Protein AF-A0A1E3WD28-F1 (afdb_monomer)

Sequence (83 aa):
MVEADPENAAWRFDLGITHERIGDILKAQGDLSAAMDSYEAKRKIVAKLVETDPGNARWQRDLAFAYDRVANVLVAQATSPRP

Secondary structure (DSSP, 8-state):
-----HHHHHHHHHHHHHHHHHHHHHHHTT-HHHHHHHHHHHHHHHHHHHHH-TT-HHHHHHHHHHHHHHHHHHHHHHHSPP-

Structure (mmCIF, N/CA/C/O backbone):
data_AF-A0A1E3WD28-F1
#
_entry.id   AF-A0A1E3WD28-F1
#
loop_
_atom_site.group_PDB
_atom_site.id
_atom_site.type_symbol
_atom_site.label_atom_id
_atom_site.label_alt_id
_atom_site.label_comp_id
_atom_site.label_asym_id
_atom_site.label_entity_id
_atom_site.label_seq_id
_atom_site.pdbx_PDB_ins_code
_atom_site.Cartn_x
_atom_site.Cartn_y
_atom_site.Cartn_z
_atom_site.occupancy
_atom_site.B_iso_or_equiv
_atom_site.auth_seq_id
_atom_site.auth_comp_id
_atom_site.auth_asym_id
_atom_site.auth_atom_id
_atom_site.pdbx_PDB_model_num
ATOM 1 N N . MET A 1 1 ? 18.566 3.306 -22.658 1.00 40.28 1 MET A N 1
ATOM 2 C CA . MET A 1 1 ? 17.443 2.669 -21.946 1.00 40.28 1 MET A CA 1
ATOM 3 C C . MET A 1 1 ? 18.078 1.802 -20.880 1.00 40.28 1 MET A C 1
ATOM 5 O O . MET A 1 1 ? 18.746 0.845 -21.237 1.00 40.28 1 MET A O 1
ATOM 9 N N . VAL A 1 2 ? 18.057 2.248 -19.624 1.00 46.75 2 VAL A N 1
ATOM 10 C CA . VAL A 1 2 ? 18.619 1.471 -18.512 1.00 46.75 2 VAL A CA 1
ATOM 11 C C . VAL A 1 2 ? 17.550 0.445 -18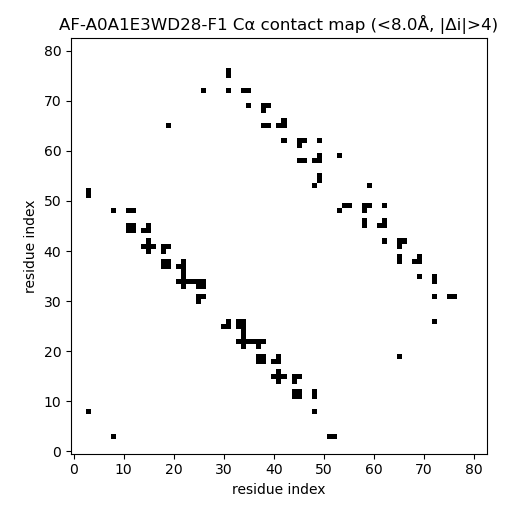.168 1.00 46.75 2 VAL A C 1
ATOM 13 O O . VAL A 1 2 ? 16.489 0.832 -17.688 1.00 46.75 2 VAL A O 1
ATOM 16 N N . GLU A 1 3 ? 17.771 -0.822 -18.510 1.00 52.09 3 GLU A N 1
ATOM 17 C CA . GLU A 1 3 ? 16.937 -1.903 -17.988 1.00 52.09 3 GLU A CA 1
ATOM 18 C C . GLU A 1 3 ? 17.019 -1.833 -16.464 1.00 52.09 3 GLU A C 1
ATOM 20 O O . GLU A 1 3 ? 18.104 -1.908 -15.884 1.00 52.09 3 GLU A O 1
ATOM 25 N N . ALA A 1 4 ? 15.875 -1.600 -15.823 1.00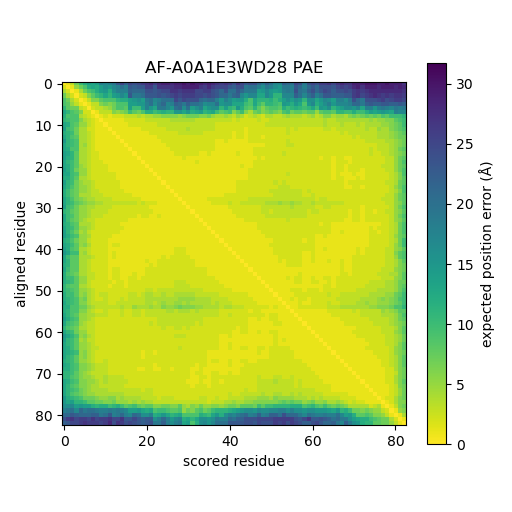 60.78 4 ALA A N 1
ATOM 26 C CA . ALA A 1 4 ? 15.739 -1.785 -14.392 1.00 60.78 4 ALA A CA 1
ATOM 27 C C . ALA A 1 4 ? 16.288 -3.172 -14.061 1.00 60.78 4 ALA A C 1
ATOM 29 O O . ALA A 1 4 ? 15.863 -4.132 -14.697 1.00 60.78 4 ALA A O 1
ATOM 30 N N . ASP A 1 5 ? 17.212 -3.273 -13.104 1.00 64.75 5 ASP A N 1
ATOM 31 C CA . ASP A 1 5 ? 17.697 -4.567 -12.628 1.00 64.75 5 ASP A CA 1
ATOM 32 C C . ASP A 1 5 ? 16.476 -5.436 -12.248 1.00 64.75 5 ASP A C 1
ATOM 34 O O . ASP A 1 5 ? 15.788 -5.119 -11.263 1.00 64.75 5 ASP A O 1
ATOM 38 N N . PRO A 1 6 ? 16.143 -6.474 -13.042 1.00 64.25 6 PRO A N 1
ATOM 39 C CA . PRO A 1 6 ? 14.889 -7.203 -12.887 1.00 64.25 6 PRO A CA 1
ATOM 40 C C . PRO A 1 6 ? 14.829 -7.936 -11.549 1.00 64.25 6 PRO A C 1
ATOM 42 O O . PRO A 1 6 ? 13.752 -8.076 -10.966 1.00 64.25 6 PRO A O 1
ATOM 45 N N . GLU A 1 7 ? 15.990 -8.355 -11.040 1.00 70.94 7 GLU A N 1
ATOM 46 C CA . GLU A 1 7 ? 16.120 -9.019 -9.748 1.00 70.94 7 GLU A CA 1
ATOM 47 C C . GLU A 1 7 ? 15.768 -8.040 -8.622 1.00 70.94 7 GLU A C 1
ATOM 49 O O . GLU A 1 7 ? 15.036 -8.385 -7.694 1.00 70.94 7 GLU A O 1
ATOM 54 N N . ASN A 1 8 ? 16.173 -6.773 -8.768 1.00 78.56 8 ASN A N 1
ATOM 55 C CA . ASN A 1 8 ? 15.869 -5.709 -7.817 1.00 78.56 8 ASN A 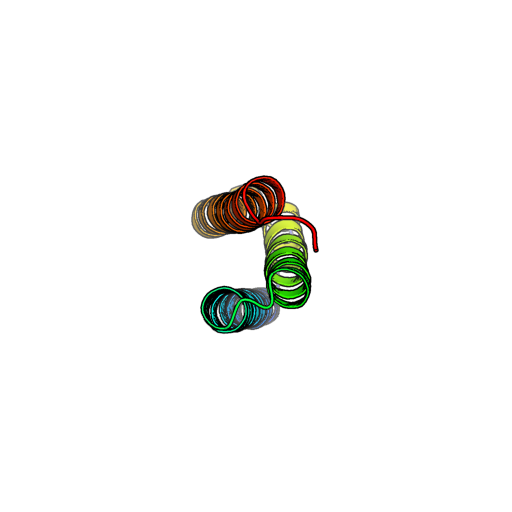CA 1
ATOM 56 C C . ASN A 1 8 ? 14.385 -5.309 -7.816 1.00 78.56 8 ASN A C 1
ATOM 58 O O . ASN A 1 8 ? 13.791 -5.023 -6.774 1.00 78.56 8 ASN A O 1
ATOM 62 N N . ALA A 1 9 ? 13.764 -5.292 -8.993 1.00 87.25 9 ALA A N 1
ATOM 63 C CA . ALA A 1 9 ? 12.358 -4.941 -9.130 1.00 87.25 9 ALA A CA 1
ATOM 64 C C . ALA A 1 9 ? 11.419 -6.038 -8.600 1.00 87.25 9 ALA A C 1
ATOM 66 O O . ALA A 1 9 ? 10.386 -5.721 -8.004 1.00 87.25 9 ALA A O 1
ATOM 67 N N . ALA A 1 10 ? 11.785 -7.312 -8.773 1.00 88.94 10 ALA A N 1
ATOM 68 C CA . ALA A 1 10 ? 10.982 -8.448 -8.331 1.00 88.94 10 ALA A CA 1
ATOM 69 C C . ALA A 1 10 ? 10.825 -8.494 -6.802 1.00 88.94 10 ALA A C 1
ATOM 71 O O . ALA A 1 10 ? 9.696 -8.490 -6.311 1.00 88.94 10 ALA A O 1
ATOM 72 N N . TRP A 1 11 ? 11.921 -8.439 -6.034 1.00 90.88 11 TRP A N 1
ATOM 73 C CA . TRP A 1 11 ? 11.816 -8.498 -4.567 1.00 90.88 11 TRP A CA 1
ATOM 74 C C . TRP A 1 11 ? 11.125 -7.263 -3.982 1.00 90.88 11 TRP A C 1
ATOM 76 O O . TRP A 1 11 ? 10.408 -7.368 -2.987 1.00 90.88 11 TRP A O 1
ATOM 86 N N . ARG A 1 12 ? 11.298 -6.086 -4.602 1.00 92.50 12 ARG A N 1
ATOM 87 C CA . ARG A 1 12 ? 10.564 -4.873 -4.214 1.00 92.50 12 ARG A CA 1
ATOM 88 C C . ARG A 1 12 ? 9.073 -5.072 -4.421 1.00 92.50 12 ARG A C 1
ATOM 90 O O . ARG A 1 12 ? 8.294 -4.756 -3.530 1.00 92.50 12 ARG A O 1
ATOM 9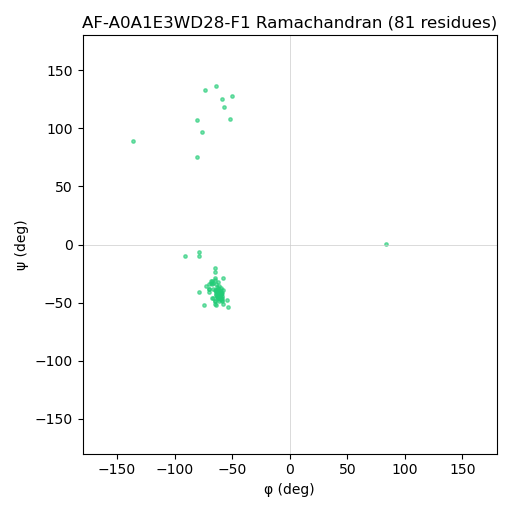7 N N . PHE A 1 13 ? 8.677 -5.623 -5.564 1.00 92.88 13 PHE A N 1
ATOM 98 C CA . PHE A 1 13 ? 7.276 -5.920 -5.833 1.00 92.88 13 PHE A CA 1
ATOM 99 C C . PHE A 1 13 ? 6.705 -6.896 -4.792 1.00 92.88 13 PHE A C 1
ATOM 101 O O . PHE A 1 13 ? 5.669 -6.610 -4.193 1.00 92.88 13 PHE A O 1
ATOM 108 N N . ASP A 1 14 ? 7.415 -7.985 -4.492 1.00 95.06 14 ASP A N 1
ATOM 109 C CA . ASP A 1 14 ? 6.989 -8.969 -3.488 1.00 95.06 14 ASP A CA 1
ATOM 110 C C . ASP A 1 14 ? 6.909 -8.381 -2.067 1.00 95.06 14 ASP A C 1
ATOM 112 O O . ASP A 1 14 ? 5.984 -8.688 -1.304 1.00 95.06 14 ASP A O 1
ATOM 116 N N . LEU A 1 15 ? 7.821 -7.470 -1.714 1.00 95.88 15 LEU A N 1
ATOM 117 C CA . LEU A 1 15 ? 7.751 -6.705 -0.468 1.00 95.88 15 LEU A CA 1
ATOM 118 C C . LEU A 1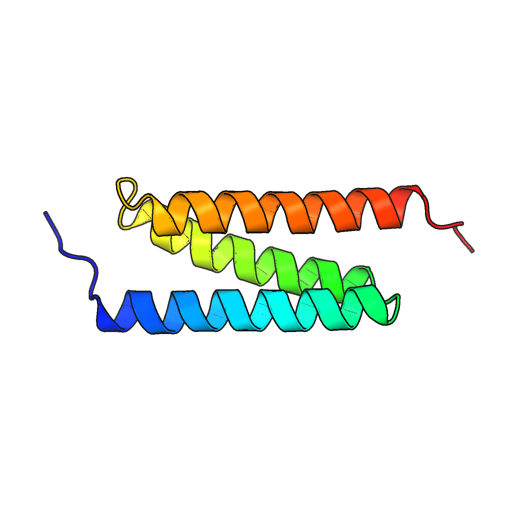 15 ? 6.494 -5.819 -0.426 1.00 95.88 15 LEU A C 1
ATOM 120 O O . LEU A 1 15 ? 5.812 -5.762 0.597 1.00 95.88 15 LEU A O 1
ATOM 124 N N . GLY A 1 16 ? 6.140 -5.181 -1.545 1.00 96.31 16 GLY A N 1
ATOM 125 C CA . GLY A 1 16 ? 4.894 -4.424 -1.687 1.00 96.31 16 GLY A CA 1
ATOM 126 C C . GLY A 1 16 ? 3.648 -5.288 -1.457 1.00 96.31 16 GLY A C 1
ATOM 127 O O . GLY A 1 16 ? 2.765 -4.903 -0.689 1.00 96.31 16 GLY A O 1
ATOM 128 N N . ILE A 1 17 ? 3.599 -6.485 -2.049 1.00 96.88 17 ILE A N 1
ATOM 129 C CA . I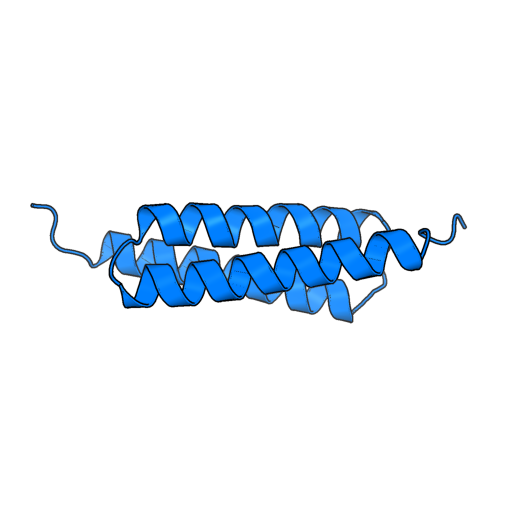LE A 1 17 ? 2.506 -7.453 -1.839 1.00 96.88 17 ILE A CA 1
ATOM 130 C C . ILE A 1 17 ? 2.431 -7.907 -0.377 1.00 96.88 17 ILE A C 1
ATOM 132 O O . ILE A 1 17 ? 1.342 -8.073 0.176 1.00 96.88 17 ILE A O 1
ATOM 136 N N . THR A 1 18 ? 3.577 -8.084 0.277 1.00 98.06 18 THR A N 1
ATOM 137 C CA . THR A 1 18 ? 3.630 -8.449 1.698 1.00 98.06 18 THR A CA 1
ATOM 138 C C . THR A 1 18 ? 3.013 -7.357 2.571 1.00 98.06 18 THR A C 1
ATOM 140 O O . THR A 1 18 ? 2.178 -7.655 3.425 1.00 98.06 18 THR A O 1
ATOM 143 N N . HIS A 1 19 ? 3.345 -6.091 2.310 1.00 98.38 19 HIS A N 1
ATOM 144 C CA . HIS A 1 19 ? 2.723 -4.957 2.989 1.00 98.38 19 HIS A CA 1
ATOM 145 C C . HIS A 1 19 ? 1.211 -4.866 2.741 1.00 98.38 19 HIS A C 1
ATOM 147 O O . HIS A 1 19 ? 0.478 -4.538 3.671 1.00 98.38 19 HIS A O 1
ATOM 153 N N . GLU A 1 20 ? 0.720 -5.209 1.543 1.00 98.00 20 GLU A N 1
ATOM 154 C CA . GLU A 1 20 ? -0.729 -5.291 1.300 1.00 98.00 20 GLU A CA 1
ATOM 155 C C . GLU A 1 20 ? -1.402 -6.279 2.250 1.00 98.00 20 GLU A C 1
ATOM 157 O O . GLU A 1 20 ? -2.359 -5.928 2.932 1.00 98.00 20 GLU A O 1
ATOM 162 N N . ARG A 1 21 ? -0.869 -7.504 2.326 1.00 98.31 21 ARG A N 1
ATOM 163 C CA . ARG A 1 21 ? -1.443 -8.578 3.145 1.00 98.31 21 ARG A CA 1
ATOM 164 C C . ARG A 1 21 ? -1.443 -8.221 4.627 1.00 98.31 21 ARG A C 1
ATOM 166 O O . ARG A 1 21 ? -2.411 -8.509 5.323 1.00 98.31 21 ARG A O 1
ATOM 173 N N . ILE A 1 22 ? -0.375 -7.580 5.103 1.00 98.56 22 ILE A N 1
ATOM 174 C CA . ILE A 1 22 ? -0.300 -7.069 6.476 1.00 98.56 22 ILE A CA 1
ATOM 175 C C . ILE A 1 22 ? -1.384 -6.004 6.698 1.00 98.56 22 ILE A C 1
ATOM 177 O O . ILE A 1 22 ? -2.115 -6.079 7.683 1.00 98.56 22 ILE A O 1
ATOM 181 N N . GLY A 1 23 ? -1.545 -5.064 5.762 1.00 98.12 23 GLY A N 1
ATOM 182 C CA . GLY A 1 23 ? -2.596 -4.047 5.822 1.00 98.12 23 GLY A CA 1
ATOM 183 C C . GLY A 1 23 ? -4.011 -4.634 5.820 1.00 98.12 23 GLY A C 1
ATOM 184 O O . GLY A 1 23 ? -4.866 -4.163 6.571 1.00 98.12 23 GLY A O 1
ATOM 185 N N . ASP A 1 24 ? -4.262 -5.679 5.027 1.00 98.06 24 ASP A N 1
ATOM 186 C CA . ASP A 1 24 ? -5.552 -6.379 4.984 1.00 98.06 24 ASP A CA 1
ATOM 187 C C . ASP A 1 24 ? -5.867 -7.035 6.338 1.00 98.06 24 ASP A C 1
ATOM 189 O O . ASP A 1 24 ? -6.981 -6.899 6.852 1.00 98.06 24 ASP A O 1
ATOM 193 N N . ILE A 1 25 ? -4.875 -7.691 6.950 1.00 98.38 25 ILE A N 1
ATOM 194 C CA . ILE A 1 25 ? -5.003 -8.329 8.268 1.00 98.38 25 ILE A CA 1
ATOM 195 C C . ILE A 1 25 ? -5.260 -7.284 9.362 1.00 98.38 25 ILE A C 1
ATOM 197 O O . ILE A 1 25 ? -6.194 -7.443 10.146 1.00 98.38 25 ILE A O 1
ATOM 201 N N . LEU A 1 26 ? -4.479 -6.202 9.404 1.00 98.31 26 LEU A N 1
ATOM 202 C CA . LEU A 1 26 ? -4.620 -5.142 10.412 1.00 98.31 26 LEU A CA 1
ATOM 203 C C . LEU A 1 26 ? -5.963 -4.419 10.290 1.00 98.31 26 LEU A C 1
ATOM 205 O O . LEU A 1 26 ? -6.638 -4.173 11.289 1.00 98.31 26 LEU A O 1
ATOM 209 N N . LYS A 1 27 ? -6.413 -4.166 9.055 1.00 96.31 27 LYS A N 1
ATOM 210 C CA . LYS A 1 27 ? -7.743 -3.611 8.794 1.00 96.31 27 LYS A CA 1
ATOM 211 C C . LYS A 1 27 ? -8.837 -4.542 9.319 1.00 96.31 27 LYS A C 1
ATOM 213 O O . LYS A 1 27 ? -9.778 -4.064 9.945 1.00 96.31 27 LYS A O 1
ATOM 218 N N . ALA A 1 28 ? -8.719 -5.851 9.090 1.00 95.69 28 ALA A N 1
ATOM 219 C CA . ALA A 1 28 ? -9.671 -6.835 9.608 1.00 95.69 28 ALA A CA 1
ATOM 220 C C . ALA A 1 28 ? -9.671 -6.913 11.147 1.00 95.69 28 ALA A C 1
ATOM 222 O O . ALA A 1 28 ? -10.708 -7.196 11.742 1.00 95.69 28 ALA A O 1
ATOM 223 N N . GLN A 1 29 ? -8.540 -6.617 11.792 1.00 96.69 29 GLN A N 1
ATOM 224 C CA . GLN A 1 29 ? -8.419 -6.500 13.250 1.00 96.69 29 GLN A CA 1
ATOM 225 C C . GLN A 1 29 ? -8.948 -5.165 13.805 1.00 96.69 29 GLN A C 1
ATOM 227 O O . GLN A 1 29 ? -9.026 -5.000 15.020 1.00 96.69 29 GLN A O 1
ATOM 232 N N . GLY A 1 30 ? -9.322 -4.218 12.939 1.00 95.19 30 GLY A N 1
ATOM 233 C CA . GLY A 1 30 ? -9.784 -2.885 13.328 1.00 95.19 30 GLY A CA 1
ATOM 234 C C . GLY A 1 30 ? -8.660 -1.882 13.600 1.00 95.19 30 GLY A C 1
ATOM 235 O O . GLY A 1 30 ? -8.951 -0.719 13.881 1.00 95.19 30 GLY A O 1
ATOM 236 N N . ASP A 1 31 ? -7.392 -2.278 13.461 1.00 97.00 31 ASP A N 1
ATOM 237 C CA . ASP A 1 31 ? -6.253 -1.365 13.565 1.00 97.00 31 ASP A CA 1
ATOM 238 C C . ASP A 1 31 ? -6.065 -0.600 12.249 1.00 97.00 31 ASP A C 1
ATOM 240 O O . ASP A 1 31 ? -5.194 -0.878 11.418 1.00 97.00 31 ASP A O 1
ATOM 244 N N . LEU A 1 32 ? -6.947 0.379 12.038 1.00 95.88 32 LEU A N 1
ATOM 245 C CA . LEU A 1 32 ? -6.947 1.209 10.837 1.00 95.88 32 LEU A CA 1
ATOM 246 C C . LEU A 1 32 ? -5.688 2.081 10.722 1.00 95.88 32 LEU A C 1
ATOM 248 O O . LEU A 1 32 ? -5.351 2.489 9.612 1.00 95.88 32 LEU A O 1
ATOM 252 N N . SER A 1 33 ? -4.997 2.382 11.828 1.00 96.38 33 SER A N 1
ATOM 253 C CA . SER A 1 33 ? -3.757 3.167 11.790 1.00 96.38 33 SER A CA 1
ATOM 254 C C . SER A 1 33 ? -2.609 2.320 11.252 1.00 96.38 33 SER A C 1
ATOM 256 O O . SER A 1 33 ? -1.973 2.701 10.271 1.00 96.38 33 SER A O 1
ATOM 258 N N . ALA A 1 34 ? -2.394 1.131 11.816 1.00 97.44 34 ALA A N 1
ATOM 259 C CA . ALA A 1 34 ? -1.337 0.239 11.352 1.00 97.44 34 ALA A CA 1
ATOM 260 C C . ALA A 1 34 ? -1.620 -0.304 9.935 1.00 97.44 34 ALA A C 1
ATOM 262 O O . ALA A 1 34 ? -0.698 -0.515 9.136 1.00 97.44 34 ALA A O 1
ATOM 263 N N . ALA A 1 35 ? -2.899 -0.483 9.577 1.00 98.06 35 ALA A N 1
ATOM 264 C CA . ALA A 1 35 ? -3.293 -0.800 8.207 1.00 98.06 35 ALA A CA 1
ATOM 265 C C . ALA A 1 35 ? -2.897 0.313 7.223 1.00 98.06 35 ALA A C 1
ATOM 267 O O . ALA A 1 35 ? -2.355 0.018 6.156 1.00 98.06 35 ALA A O 1
ATOM 268 N N . MET A 1 36 ? -3.124 1.582 7.589 1.00 98.00 36 MET A N 1
ATOM 269 C CA . MET A 1 36 ? -2.728 2.735 6.774 1.00 98.00 36 MET A CA 1
ATOM 270 C C . MET A 1 36 ? -1.221 2.746 6.514 1.00 98.00 36 MET A C 1
ATOM 272 O O . MET A 1 36 ? -0.804 2.848 5.360 1.00 98.00 36 MET A O 1
ATOM 276 N N . ASP A 1 37 ? -0.412 2.570 7.560 1.00 98.31 37 ASP A N 1
ATOM 277 C CA . ASP A 1 37 ? 1.050 2.552 7.440 1.00 98.31 37 ASP A CA 1
ATOM 278 C C . ASP A 1 37 ? 1.532 1.458 6.476 1.00 98.31 37 ASP A C 1
ATOM 280 O O . ASP A 1 37 ? 2.428 1.679 5.655 1.00 98.31 37 ASP A O 1
ATOM 284 N N . SER A 1 38 ? 0.886 0.291 6.518 1.00 98.56 38 SER A N 1
ATOM 285 C CA . SER A 1 38 ? 1.195 -0.833 5.633 1.00 98.56 38 SER A CA 1
ATOM 286 C C . SER A 1 38 ? 0.836 -0.538 4.172 1.00 98.56 38 SER A C 1
ATOM 288 O O . SER A 1 38 ? 1.661 -0.743 3.278 1.00 98.56 38 SER A O 1
ATOM 290 N N . TYR A 1 39 ? -0.351 0.008 3.894 1.00 98.31 39 TYR A N 1
ATOM 291 C CA . TYR A 1 39 ? -0.721 0.374 2.521 1.00 98.31 39 TYR A CA 1
ATOM 292 C C . TYR A 1 39 ? 0.117 1.531 1.968 1.00 98.31 39 TYR A C 1
ATOM 294 O O . TYR A 1 39 ? 0.463 1.531 0.785 1.00 98.31 39 TYR A O 1
ATOM 302 N N . GLU A 1 40 ? 0.511 2.486 2.809 1.00 98.38 40 GLU A N 1
ATOM 303 C CA . GLU A 1 40 ? 1.434 3.559 2.436 1.00 98.38 40 GLU A CA 1
ATOM 304 C C . GLU A 1 40 ? 2.833 3.030 2.098 1.00 98.38 40 GLU A C 1
ATOM 306 O O . GLU A 1 40 ? 3.454 3.480 1.129 1.00 98.38 40 GLU A O 1
ATOM 311 N N . ALA A 1 41 ? 3.322 2.031 2.839 1.00 98.19 41 ALA A N 1
ATOM 312 C CA . ALA A 1 41 ? 4.566 1.343 2.512 1.00 98.19 41 ALA A CA 1
ATOM 313 C C . ALA A 1 41 ? 4.479 0.643 1.145 1.00 98.19 41 ALA A C 1
ATOM 315 O O . ALA A 1 41 ? 5.355 0.864 0.301 1.00 98.19 41 ALA A O 1
ATOM 316 N N . LYS A 1 42 ? 3.393 -0.104 0.874 1.00 97.81 42 LYS A N 1
ATOM 317 C CA . LYS A 1 42 ? 3.126 -0.669 -0.462 1.00 97.81 42 LYS A CA 1
ATOM 318 C C . LYS A 1 42 ? 3.171 0.426 -1.528 1.00 97.81 42 LYS A C 1
ATOM 320 O O . LYS A 1 42 ? 3.922 0.311 -2.496 1.00 97.81 42 LYS A O 1
ATOM 325 N N . ARG A 1 43 ? 2.395 1.500 -1.351 1.00 98.12 43 ARG A N 1
ATOM 326 C CA . ARG A 1 43 ? 2.280 2.592 -2.328 1.00 98.12 43 ARG A CA 1
ATOM 327 C C . ARG A 1 43 ? 3.644 3.176 -2.682 1.00 98.12 43 ARG A C 1
ATOM 329 O O . ARG A 1 43 ? 3.953 3.319 -3.859 1.00 98.12 43 ARG A O 1
ATOM 336 N N . LYS A 1 44 ? 4.476 3.470 -1.679 1.00 97.56 44 LYS A N 1
ATOM 337 C CA . LYS A 1 44 ? 5.825 4.026 -1.878 1.00 97.56 44 LYS A CA 1
ATOM 338 C C . LYS A 1 44 ? 6.738 3.087 -2.662 1.00 97.56 44 LYS A C 1
ATOM 340 O O . LYS A 1 44 ? 7.509 3.550 -3.497 1.00 97.56 44 LYS A O 1
ATOM 345 N N . ILE A 1 45 ? 6.671 1.786 -2.392 1.00 95.94 45 ILE A N 1
ATOM 346 C CA . ILE A 1 45 ? 7.465 0.782 -3.106 1.00 95.94 45 ILE A CA 1
ATOM 347 C C . ILE A 1 45 ? 7.046 0.723 -4.576 1.00 95.94 45 ILE A C 1
ATOM 349 O O . ILE A 1 45 ? 7.890 0.840 -5.463 1.00 95.94 45 ILE A O 1
ATOM 353 N N . VAL A 1 46 ? 5.747 0.586 -4.835 1.00 96.38 46 VAL A N 1
ATOM 354 C CA . VAL A 1 46 ? 5.226 0.410 -6.195 1.00 96.38 46 VAL A CA 1
ATOM 355 C C . VAL A 1 46 ? 5.356 1.697 -7.011 1.00 96.38 46 VAL A C 1
ATOM 357 O O . VAL A 1 46 ? 5.669 1.633 -8.195 1.00 96.38 46 VAL A O 1
ATOM 360 N N . ALA A 1 47 ? 5.224 2.871 -6.384 1.00 96.50 47 ALA A N 1
ATOM 361 C CA . ALA A 1 47 ? 5.482 4.156 -7.035 1.00 96.50 47 ALA A CA 1
ATOM 362 C C . ALA A 1 47 ? 6.920 4.248 -7.572 1.00 96.50 47 ALA A C 1
ATOM 364 O O . ALA A 1 47 ? 7.110 4.613 -8.727 1.00 96.50 47 ALA A O 1
ATOM 365 N N . LYS A 1 48 ? 7.922 3.817 -6.793 1.00 95.50 48 LYS A N 1
ATOM 366 C CA . LYS A 1 48 ? 9.324 3.770 -7.253 1.00 95.50 48 LYS A CA 1
ATOM 367 C C . LYS A 1 48 ? 9.541 2.795 -8.409 1.00 95.50 48 LYS A C 1
ATOM 369 O O . LYS A 1 48 ? 10.389 3.035 -9.266 1.00 95.50 48 LYS A O 1
ATOM 374 N N . LEU A 1 49 ? 8.801 1.684 -8.436 1.00 93.88 49 LEU A N 1
ATOM 375 C CA . LEU A 1 49 ? 8.824 0.770 -9.578 1.00 93.88 49 LEU A CA 1
ATOM 376 C C . LEU A 1 49 ? 8.258 1.465 -10.824 1.00 93.88 49 LEU A C 1
ATOM 378 O O . LEU A 1 49 ? 8.933 1.497 -11.847 1.00 93.88 49 LEU A O 1
ATOM 382 N N . VAL A 1 50 ? 7.094 2.116 -10.721 1.00 95.00 50 VAL A N 1
ATOM 383 C CA . VAL A 1 50 ? 6.499 2.892 -11.827 1.00 95.00 50 VAL A CA 1
ATOM 384 C C . VAL A 1 50 ? 7.417 4.023 -12.303 1.00 95.00 50 VAL A C 1
ATOM 386 O O . VAL A 1 50 ? 7.506 4.255 -13.500 1.00 95.00 50 VAL A O 1
ATOM 389 N N . GLU A 1 51 ? 8.138 4.704 -11.411 1.00 93.44 51 GLU A N 1
ATOM 390 C CA . GLU A 1 51 ? 9.145 5.707 -11.799 1.00 93.44 51 GLU A CA 1
ATOM 391 C C . GLU A 1 51 ? 10.298 5.098 -12.614 1.00 93.44 51 GLU A C 1
ATOM 393 O O . GLU A 1 51 ? 10.853 5.760 -13.489 1.00 93.44 51 GLU A O 1
ATOM 398 N N . THR A 1 52 ? 10.652 3.840 -12.336 1.00 91.44 52 THR A N 1
ATOM 399 C CA . THR A 1 52 ? 11.746 3.134 -13.016 1.00 91.44 52 THR A CA 1
ATOM 400 C C . THR A 1 52 ? 11.320 2.610 -14.391 1.00 91.44 52 THR A C 1
ATOM 402 O O . THR A 1 52 ? 12.087 2.711 -15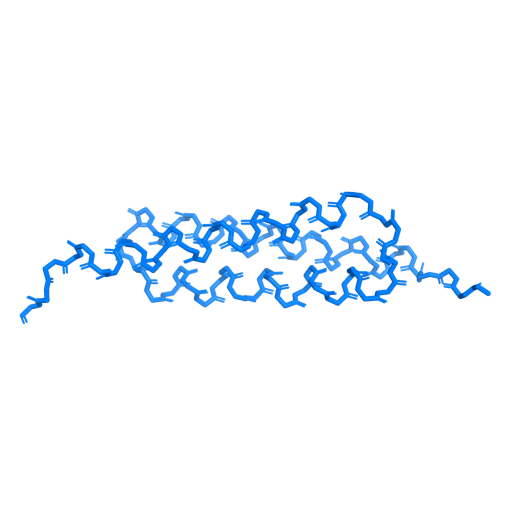.346 1.00 91.44 52 THR A O 1
ATOM 405 N N . ASP A 1 53 ? 10.102 2.077 -14.513 1.00 90.75 53 ASP A N 1
ATOM 406 C CA . ASP A 1 53 ? 9.498 1.694 -15.796 1.00 90.75 53 ASP A CA 1
ATOM 407 C C . ASP A 1 53 ? 8.031 2.155 -15.857 1.00 90.75 53 ASP A C 1
ATOM 409 O O . ASP A 1 53 ? 7.110 1.407 -15.497 1.00 90.75 53 ASP A O 1
ATOM 413 N N . PRO A 1 54 ? 7.787 3.388 -16.341 1.00 92.19 54 PRO A N 1
ATOM 414 C CA . PRO A 1 54 ? 6.438 3.925 -16.471 1.00 92.19 54 PRO A CA 1
ATOM 415 C C . PRO A 1 54 ? 5.576 3.160 -17.477 1.00 92.19 54 PRO A C 1
ATOM 417 O O . PRO A 1 54 ? 4.353 3.263 -17.413 1.00 92.19 54 PRO A O 1
ATOM 420 N N . GLY A 1 55 ? 6.181 2.409 -18.405 1.00 94.00 55 GLY A N 1
ATOM 421 C CA . GLY A 1 55 ? 5.474 1.603 -19.403 1.00 94.00 5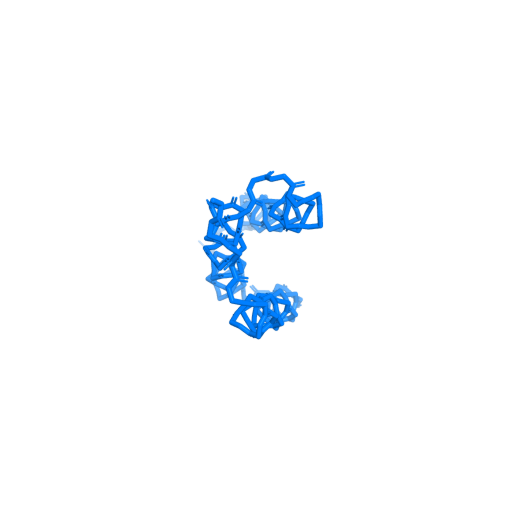5 GLY A CA 1
ATOM 422 C C . GLY A 1 55 ? 4.950 0.277 -18.851 1.00 94.00 55 GLY A C 1
ATOM 423 O O . GLY A 1 55 ? 4.153 -0.398 -19.508 1.00 94.00 55 GLY A O 1
ATOM 424 N N . ASN A 1 56 ? 5.353 -0.100 -17.636 1.00 94.06 56 ASN A N 1
ATOM 425 C CA . ASN A 1 56 ? 4.967 -1.362 -17.035 1.00 94.06 56 ASN A CA 1
ATOM 426 C C . ASN A 1 56 ? 3.520 -1.335 -16.517 1.00 94.06 56 ASN A C 1
ATOM 428 O O . ASN A 1 56 ? 3.233 -0.926 -15.388 1.00 94.06 56 ASN A O 1
ATOM 432 N N . ALA A 1 57 ? 2.593 -1.849 -17.328 1.00 95.00 57 ALA A N 1
ATOM 433 C CA . ALA A 1 57 ? 1.172 -1.918 -16.984 1.00 95.00 57 ALA A CA 1
ATOM 434 C C . ALA A 1 57 ? 0.889 -2.701 -15.686 1.00 95.00 57 ALA A C 1
ATOM 436 O O . ALA A 1 57 ? -0.082 -2.405 -14.985 1.00 95.00 57 ALA A O 1
ATOM 437 N N . ARG A 1 58 ?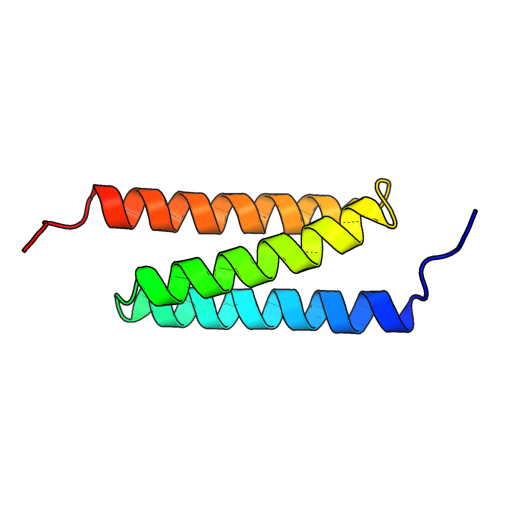 1.733 -3.683 -15.328 1.00 94.06 58 ARG A N 1
ATOM 438 C CA . ARG A 1 58 ? 1.584 -4.435 -14.073 1.00 94.06 58 ARG A CA 1
ATOM 439 C C . ARG A 1 58 ? 1.834 -3.531 -12.870 1.00 94.06 58 ARG A C 1
ATOM 441 O O . ARG A 1 58 ? 1.046 -3.559 -11.928 1.00 94.06 58 ARG A O 1
ATOM 448 N N . TRP A 1 59 ? 2.892 -2.726 -12.905 1.00 94.56 59 TRP A N 1
ATOM 449 C CA . TRP A 1 59 ? 3.221 -1.804 -11.815 1.00 94.56 59 TRP A CA 1
ATOM 450 C C . TRP A 1 59 ? 2.224 -0.655 -11.723 1.00 94.56 59 TRP A C 1
ATOM 452 O O . TRP A 1 59 ? 1.800 -0.313 -10.623 1.00 94.56 59 TRP A O 1
ATOM 462 N N . GLN A 1 60 ? 1.762 -0.128 -12.859 1.00 97.06 60 GLN A N 1
ATOM 463 C CA . GLN A 1 60 ? 0.696 0.876 -12.860 1.00 97.06 60 GLN A CA 1
ATOM 464 C C . GLN A 1 60 ? -0.595 0.352 -12.219 1.00 97.06 60 GLN A C 1
ATOM 466 O O . GLN A 1 60 ? -1.194 1.027 -11.381 1.00 97.06 60 GLN A O 1
ATOM 471 N N . ARG A 1 61 ? -1.013 -0.871 -12.574 1.00 97.06 61 ARG A N 1
ATOM 472 C CA . ARG A 1 61 ? -2.197 -1.505 -11.982 1.00 97.06 61 ARG A CA 1
ATOM 473 C C . ARG A 1 61 ? -2.029 -1.703 -10.478 1.00 97.06 61 ARG A C 1
ATOM 475 O O . ARG A 1 61 ? -2.958 -1.436 -9.722 1.00 97.06 61 ARG A O 1
ATOM 482 N N . ASP A 1 62 ? -0.862 -2.163 -10.042 1.00 96.50 62 ASP A N 1
ATOM 483 C CA . ASP A 1 62 ? -0.616 -2.396 -8.620 1.00 96.50 62 ASP A CA 1
ATOM 484 C C . ASP A 1 62 ? -0.553 -1.088 -7.810 1.00 96.50 62 ASP A C 1
ATOM 486 O O . ASP A 1 62 ? -1.056 -1.032 -6.685 1.00 96.50 62 ASP A O 1
ATOM 490 N N . LEU A 1 63 ? -0.049 -0.004 -8.412 1.00 97.31 63 LEU A N 1
ATOM 491 C CA . LEU A 1 63 ? -0.091 1.335 -7.824 1.00 97.31 63 LEU A CA 1
ATOM 492 C C . LEU A 1 63 ? -1.535 1.826 -7.661 1.00 97.31 63 LEU A C 1
ATOM 494 O O . LEU A 1 63 ? -1.884 2.354 -6.605 1.00 97.31 63 LEU A O 1
ATOM 498 N N . ALA A 1 64 ? -2.392 1.610 -8.665 1.00 97.75 64 ALA A N 1
ATOM 499 C CA . ALA A 1 64 ? -3.814 1.941 -8.573 1.00 97.75 64 ALA A CA 1
ATOM 500 C C . ALA A 1 64 ? -4.503 1.189 -7.421 1.00 97.75 64 ALA A C 1
ATOM 502 O O . ALA A 1 64 ? -5.246 1.796 -6.651 1.00 97.75 64 ALA A O 1
ATOM 503 N N . PHE A 1 65 ? -4.198 -0.101 -7.234 1.00 97.06 65 PHE A N 1
ATOM 504 C CA . PHE A 1 65 ? -4.700 -0.849 -6.079 1.00 97.06 65 PHE A CA 1
ATOM 505 C C . PHE A 1 65 ? -4.166 -0.314 -4.751 1.00 97.06 65 PHE A C 1
ATOM 507 O O . PHE A 1 65 ? -4.921 -0.237 -3.788 1.00 97.06 65 PHE A O 1
ATOM 514 N N . ALA A 1 66 ? -2.896 0.092 -4.675 1.00 97.38 66 ALA A N 1
ATOM 515 C CA . ALA A 1 66 ? -2.358 0.698 -3.458 1.00 97.38 66 ALA A CA 1
ATOM 516 C C . ALA A 1 66 ? -3.122 1.981 -3.072 1.00 97.38 66 ALA A C 1
ATOM 518 O O . ALA A 1 66 ? -3.459 2.163 -1.902 1.00 97.38 66 ALA A O 1
ATOM 519 N N . TYR A 1 67 ? -3.462 2.833 -4.047 1.00 98.31 67 TYR A N 1
ATOM 520 C CA . TYR A 1 67 ? -4.311 4.006 -3.810 1.00 98.31 67 TYR A CA 1
ATOM 521 C C . TYR A 1 67 ? -5.727 3.636 -3.357 1.00 98.31 67 TYR A C 1
ATOM 523 O O . TYR A 1 67 ? -6.230 4.240 -2.411 1.00 98.31 67 TYR A O 1
ATOM 531 N N . ASP A 1 68 ? -6.353 2.636 -3.982 1.00 98.12 68 ASP A N 1
ATOM 532 C CA . ASP A 1 68 ? -7.683 2.158 -3.585 1.00 98.12 68 ASP A CA 1
ATOM 533 C C . ASP A 1 68 ? -7.700 1.648 -2.134 1.00 98.12 68 ASP A C 1
ATOM 535 O O . ASP A 1 68 ? -8.590 1.985 -1.353 1.00 98.12 68 ASP A O 1
ATOM 539 N N . ARG A 1 69 ? -6.679 0.894 -1.713 1.00 97.25 69 ARG A N 1
ATOM 540 C CA . ARG A 1 69 ? -6.561 0.418 -0.325 1.00 97.25 69 ARG A CA 1
ATOM 541 C C . ARG A 1 69 ? -6.429 1.565 0.676 1.00 97.25 69 ARG A C 1
ATOM 543 O O . ARG A 1 69 ? -7.133 1.562 1.686 1.00 97.25 69 ARG A O 1
ATOM 550 N N . VAL A 1 70 ? -5.591 2.561 0.379 1.00 97.69 70 VAL A N 1
ATOM 551 C CA . VAL A 1 70 ? -5.462 3.779 1.201 1.00 97.69 70 VAL A CA 1
ATOM 552 C C . VAL A 1 70 ? -6.805 4.506 1.299 1.00 97.69 70 VAL A C 1
ATOM 554 O O . VAL A 1 70 ? -7.250 4.832 2.399 1.00 97.69 70 VAL A O 1
ATOM 557 N N . ALA A 1 71 ? -7.497 4.700 0.173 1.00 97.31 71 ALA A N 1
ATOM 558 C CA . ALA A 1 71 ? -8.810 5.342 0.150 1.00 97.31 71 ALA A CA 1
ATOM 559 C C . ALA A 1 71 ? -9.839 4.576 0.998 1.00 97.31 71 ALA A C 1
ATOM 561 O O . ALA A 1 71 ? -10.563 5.179 1.787 1.00 97.31 71 ALA A O 1
ATOM 562 N N . ASN A 1 72 ? -9.856 3.244 0.908 1.00 96.25 72 ASN A N 1
ATOM 563 C CA . ASN A 1 72 ? -10.729 2.398 1.719 1.00 96.25 72 ASN A CA 1
ATOM 564 C C . ASN A 1 72 ? -10.483 2.562 3.228 1.00 96.25 72 ASN A C 1
ATOM 566 O O . ASN A 1 72 ? -11.441 2.560 4.003 1.00 96.25 72 ASN A O 1
ATOM 570 N N . VAL A 1 73 ? -9.226 2.702 3.666 1.00 95.81 73 VAL A N 1
ATOM 571 C CA . VAL A 1 73 ? -8.923 2.957 5.085 1.00 95.81 73 VAL A CA 1
ATOM 572 C C . VAL A 1 73 ? -9.357 4.359 5.500 1.00 95.81 73 VAL A C 1
ATOM 574 O O . VAL A 1 73 ? -9.943 4.502 6.569 1.00 95.81 73 VAL A O 1
ATOM 577 N N . LEU A 1 74 ? -9.149 5.376 4.659 1.00 95.19 74 LEU A N 1
ATOM 578 C CA . LEU A 1 74 ? -9.619 6.739 4.939 1.00 95.19 74 LEU A CA 1
ATOM 579 C C . LEU A 1 74 ? -11.141 6.794 5.108 1.00 95.19 74 LEU A C 1
ATOM 581 O O . LEU A 1 74 ? -11.633 7.430 6.039 1.00 95.19 74 LEU A O 1
ATOM 585 N N . VAL A 1 75 ? -11.889 6.090 4.252 1.00 95.62 75 VAL A N 1
ATOM 586 C CA . VAL A 1 75 ? -13.347 5.963 4.394 1.00 95.62 75 VAL A CA 1
ATOM 587 C C . VAL A 1 75 ? -13.693 5.286 5.717 1.00 95.62 75 VAL A C 1
ATOM 589 O O . VAL A 1 75 ? -14.496 5.825 6.472 1.00 95.62 75 VAL A O 1
ATOM 592 N N . ALA A 1 76 ? -13.052 4.157 6.040 1.00 92.44 76 ALA A N 1
ATOM 593 C CA . ALA A 1 76 ? -13.300 3.443 7.290 1.00 92.44 76 ALA A CA 1
ATOM 594 C C . ALA A 1 76 ? -13.028 4.318 8.528 1.00 92.44 76 ALA A C 1
ATOM 596 O O . ALA A 1 76 ? -13.830 4.320 9.460 1.00 92.44 76 ALA A O 1
ATOM 597 N N . GLN A 1 77 ? -11.947 5.104 8.517 1.00 90.88 77 GLN A N 1
ATOM 598 C CA . GLN A 1 77 ? -11.615 6.058 9.580 1.00 90.88 77 GLN A CA 1
ATOM 599 C C . GLN A 1 77 ? -12.660 7.175 9.696 1.00 90.88 77 GLN A C 1
ATOM 601 O O . GLN A 1 77 ? -13.038 7.539 10.806 1.00 90.88 77 GLN A O 1
ATOM 606 N N . ALA A 1 78 ? -13.157 7.695 8.570 1.00 90.94 78 ALA A N 1
ATOM 607 C CA . ALA A 1 78 ? -14.182 8.737 8.555 1.00 90.94 78 ALA A CA 1
ATOM 608 C C . ALA A 1 78 ? -15.548 8.241 9.057 1.00 90.94 78 ALA A C 1
ATOM 610 O O . ALA A 1 78 ? -16.304 9.013 9.644 1.00 90.94 78 ALA A O 1
ATOM 611 N N . THR A 1 79 ? -15.865 6.964 8.830 1.00 89.31 79 THR A N 1
ATOM 612 C CA . THR A 1 79 ? -17.121 6.339 9.272 1.00 89.31 79 THR A CA 1
ATOM 613 C C . THR A 1 79 ? -17.039 5.699 10.657 1.00 89.31 79 THR A C 1
ATOM 615 O O . THR A 1 79 ? -18.068 5.291 11.193 1.00 89.31 79 THR A O 1
ATOM 618 N N . SER A 1 80 ? -15.841 5.586 11.239 1.00 77.50 80 SER A N 1
ATOM 619 C CA . SER A 1 80 ? -15.669 5.043 12.586 1.00 77.50 80 SER A CA 1
ATOM 620 C C . SER A 1 80 ? -16.151 6.064 13.626 1.00 77.50 80 SER A C 1
ATOM 622 O O . SER A 1 80 ? -15.783 7.241 13.531 1.00 77.50 80 SER A O 1
ATOM 624 N N . PRO A 1 81 ? -16.956 5.665 14.629 1.00 62.69 81 PRO A N 1
ATOM 625 C CA . PRO A 1 81 ? -17.307 6.552 15.728 1.00 62.69 81 PRO A CA 1
ATOM 626 C C . PRO A 1 81 ? -16.022 6.997 16.431 1.00 62.69 81 PRO A C 1
ATOM 628 O O . PRO A 1 81 ? -15.220 6.160 16.849 1.00 62.69 81 PRO A O 1
ATOM 631 N N . ARG A 1 82 ? -15.808 8.312 16.556 1.00 59.38 82 ARG A N 1
ATOM 632 C CA . ARG A 1 82 ? -14.762 8.800 17.461 1.00 59.38 82 ARG A CA 1
ATOM 633 C C . ARG A 1 82 ? -15.157 8.407 18.892 1.00 59.38 82 ARG A C 1
ATOM 635 O O . ARG A 1 82 ? -16.342 8.543 19.208 1.00 59.38 82 ARG A O 1
ATOM 642 N N . PRO A 1 83 ? -14.217 7.903 19.706 1.00 57.34 83 PRO A N 1
ATOM 643 C CA . PRO A 1 83 ? -14.469 7.664 21.123 1.00 57.34 83 PRO A CA 1
ATOM 644 C C . PRO A 1 83 ? -14.834 8.959 21.859 1.00 57.34 83 PRO A C 1
ATOM 646 O O . PRO A 1 83 ? -14.419 10.050 21.393 1.00 57.34 83 PRO A O 1
#

InterPro domains:
  IPR011990 Tetratricopeptide-like helical domain superfamily [G3DSA:1.25.40.10] (1-78)
  IPR011990 Tetratricopeptide-like helical domain superfamily [SSF48452] (6-69)

Solvent-accessible surface area (backbone atoms only — not comparable to full-atom values): 4426 Å² total; per-residue (Å²): 132,82,77,67,59,62,73,62,52,48,58,47,50,53,50,22,54,50,25,42,54,51,15,55,52,31,43,74,71,65,40,52,67,64,12,44,56,23,24,50,51,19,30,56,46,32,47,55,49,26,74,67,43,73,82,39,63,69,40,50,51,54,33,52,50,27,51,50,52,44,51,53,43,52,50,52,60,72,72,47,82,77,132

Mean predicted aligned error: 4.77 Å

Radius of gyration: 14.25 Å; Cα contacts (8 Å, |Δi|>4): 72; chains: 1; bounding box: 36×18×43 Å

Foldseek 3Di:
DDPDPVVVLVVLQVQLVVLQVVLVVCVVVVVLVSSLVSLVSSLVSLVVVCVVPVPPPVSVVSNVVSVVSNVVSVVVVVPDDDD

Organism: NCBI:txid1774971

pLDDT: mean 90.79, std 13.06, range [40.28, 98.56]

Nearest PDB structures (foldseek):
  2v6y-assembly1_A  TM=8.628E-01  e=1.922E-02  Saccharolobus solfataricus
  2w2u-assembly2_B  TM=8.603E-01  e=4.728E-02  Sulfolobus acidocaldarius
  2w2u-assembly1_A  TM=8.688E-01  e=5.021E-02  Sulfolobus acidocaldarius
  4a5x-assembly2_B  TM=8.119E-01  e=1.393E-01  Homo sapiens
  4zey-assembly1_A  TM=8.039E-01  e=1.163E-01  Homo sapiens